Protein AF-D3AAA5-F1 (afdb_monomer_lite)

Sequence (44 aa):
MFNWIRHCLCIHDFEIVKQNEYPDKTVTTYLCKKCGWIRKVTTR

Structure (mmCIF, N/CA/C/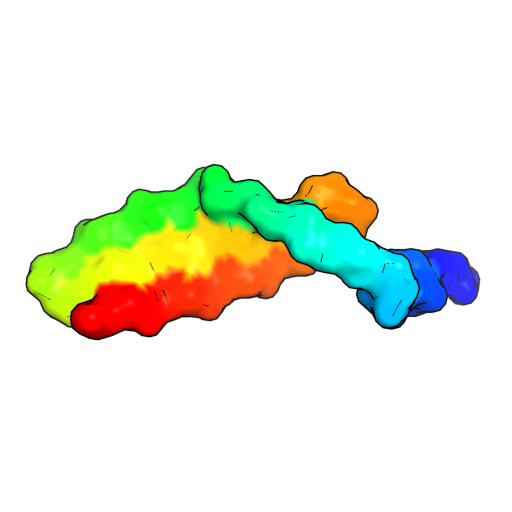O backbone):
data_AF-D3AAA5-F1
#
_entry.id   AF-D3AAA5-F1
#
loop_
_atom_site.group_PDB
_atom_site.id
_atom_site.type_symbol
_atom_site.label_atom_id
_atom_site.label_alt_id
_atom_site.label_comp_id
_atom_site.label_asym_id
_atom_site.label_entity_id
_atom_site.label_seq_id
_atom_site.pdbx_PDB_ins_code
_atom_site.Cartn_x
_atom_site.Cartn_y
_atom_site.Cartn_z
_atom_site.occupancy
_atom_site.B_iso_or_equiv
_atom_site.auth_seq_id
_atom_site.auth_comp_id
_atom_site.auth_asym_id
_atom_site.auth_atom_id
_atom_site.pdbx_PDB_model_num
ATOM 1 N N . MET A 1 1 ? -4.129 -7.163 -25.099 1.00 47.03 1 MET A N 1
ATOM 2 C CA . MET A 1 1 ? -4.396 -8.262 -24.140 1.00 47.03 1 MET A CA 1
ATOM 3 C C . MET A 1 1 ? -3.163 -8.611 -23.277 1.00 47.03 1 MET A C 1
ATOM 5 O O . MET A 1 1 ? -2.998 -9.758 -22.902 1.00 47.03 1 MET A O 1
ATOM 9 N N . PHE A 1 2 ? -2.299 -7.643 -22.919 1.00 51.41 2 PHE A N 1
ATOM 10 C CA . PHE A 1 2 ? -1.042 -7.904 -22.177 1.00 51.41 2 PHE A CA 1
ATOM 11 C C . PHE A 1 2 ? -1.005 -7.327 -20.746 1.00 51.41 2 PHE A C 1
ATOM 13 O O . PHE A 1 2 ? -0.151 -7.712 -19.955 1.00 51.41 2 PHE A O 1
ATOM 20 N N . ASN A 1 3 ? -1.945 -6.449 -20.368 1.00 51.12 3 ASN A N 1
ATOM 21 C CA . ASN A 1 3 ? -1.947 -5.819 -19.037 1.00 51.12 3 ASN A CA 1
ATOM 22 C C . ASN A 1 3 ? -2.464 -6.724 -17.905 1.00 51.12 3 ASN A C 1
ATOM 24 O O . ASN A 1 3 ? -2.121 -6.495 -16.752 1.00 51.12 3 ASN A O 1
ATOM 28 N N . TRP A 1 4 ? -3.252 -7.759 -18.213 1.00 50.66 4 TRP A N 1
ATOM 29 C CA . TRP A 1 4 ? -3.833 -8.643 -17.194 1.00 50.66 4 TRP A CA 1
ATOM 30 C C . TRP A 1 4 ? -2.855 -9.725 -16.713 1.00 50.66 4 TRP A C 1
ATOM 32 O O . TRP A 1 4 ? -2.731 -9.944 -15.512 1.00 50.66 4 TRP A O 1
ATOM 42 N N . ILE A 1 5 ? -2.079 -10.334 -17.620 1.00 57.97 5 ILE A N 1
ATOM 43 C CA . ILE A 1 5 ? -1.069 -11.353 -17.265 1.00 57.97 5 ILE A CA 1
ATOM 44 C C . ILE A 1 5 ? 0.020 -10.753 -16.365 1.00 57.97 5 ILE A C 1
ATOM 46 O O . ILE A 1 5 ? 0.444 -11.379 -15.394 1.00 57.97 5 ILE A O 1
ATOM 50 N N . ARG A 1 6 ? 0.412 -9.497 -16.628 1.00 56.34 6 ARG A N 1
ATOM 51 C CA . ARG A 1 6 ? 1.383 -8.769 -15.798 1.00 56.34 6 ARG A CA 1
ATOM 52 C C . ARG A 1 6 ? 0.883 -8.531 -14.367 1.00 56.34 6 ARG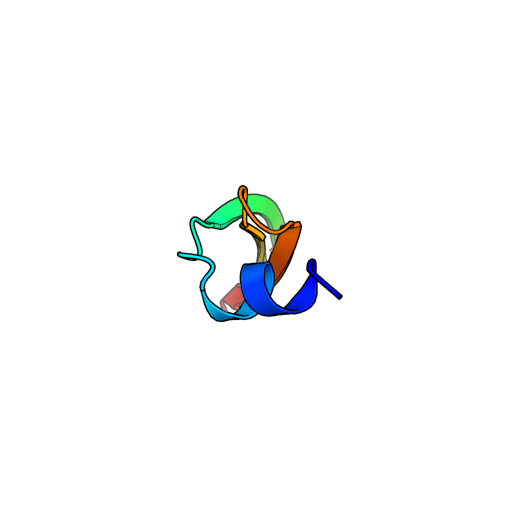 A C 1
ATOM 54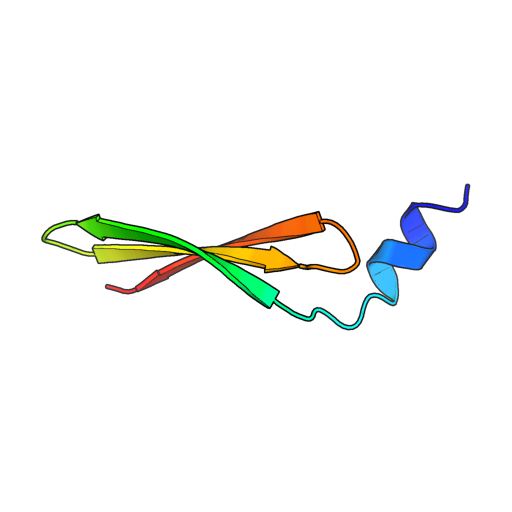 O O . ARG A 1 6 ? 1.703 -8.346 -13.478 1.00 56.34 6 ARG A O 1
ATOM 61 N N . HIS A 1 7 ? -0.432 -8.544 -14.140 1.00 57.94 7 HIS A N 1
ATOM 62 C CA .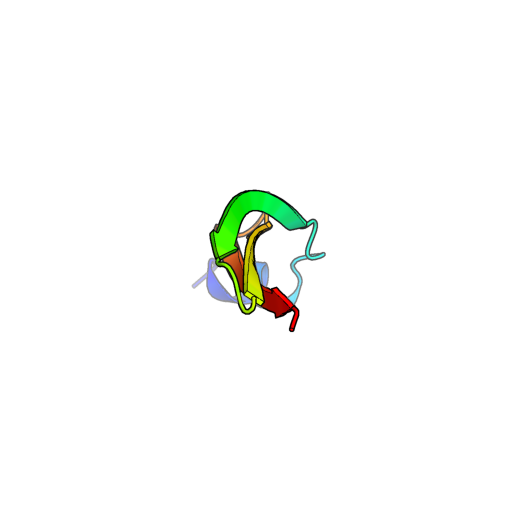 HIS A 1 7 ? -1.042 -8.393 -12.819 1.00 57.94 7 HIS A CA 1
ATOM 63 C C . HIS A 1 7 ? -1.022 -9.702 -12.018 1.00 57.94 7 HIS A C 1
ATOM 65 O O . HIS A 1 7 ? -0.649 -9.683 -10.850 1.00 57.94 7 HIS A O 1
ATOM 71 N N . CYS A 1 8 ? -1.349 -10.837 -12.647 1.00 63.59 8 CYS A N 1
ATOM 72 C CA . CYS A 1 8 ? -1.416 -12.142 -11.973 1.00 63.59 8 CYS A CA 1
ATOM 73 C C . CYS A 1 8 ? -0.044 -12.714 -11.575 1.00 63.59 8 CYS A C 1
ATOM 75 O O . CYS A 1 8 ? 0.037 -13.481 -10.623 1.00 63.59 8 CYS A O 1
ATOM 77 N N . LEU A 1 9 ? 1.026 -12.341 -12.284 1.00 62.78 9 LEU A N 1
ATOM 78 C CA . LEU A 1 9 ? 2.405 -12.773 -12.001 1.00 62.78 9 LEU A CA 1
ATOM 79 C C . LEU A 1 9 ? 3.245 -11.678 -11.325 1.00 62.78 9 LEU A C 1
ATOM 81 O O . LEU A 1 9 ? 4.468 -11.793 -11.230 1.00 62.78 9 LEU A O 1
ATOM 85 N N . CYS A 1 10 ? 2.617 -10.583 -10.887 1.00 70.88 10 CYS A N 1
ATOM 86 C CA . CYS A 1 10 ? 3.348 -9.510 -10.237 1.00 70.88 10 CYS A CA 1
ATOM 87 C C . CYS A 1 10 ? 3.831 -9.975 -8.861 1.00 70.88 10 CYS A C 1
ATOM 89 O O . CYS A 1 10 ? 3.039 -10.139 -7.938 1.00 70.88 10 CYS A O 1
ATOM 91 N N . ILE A 1 11 ? 5.148 -10.120 -8.698 1.00 75.44 11 ILE A N 1
ATOM 92 C CA . ILE A 1 11 ? 5.758 -10.194 -7.368 1.00 75.44 11 ILE A CA 1
ATOM 93 C C . ILE A 1 11 ? 5.487 -8.847 -6.707 1.00 75.44 11 ILE A C 1
ATOM 95 O O . ILE A 1 11 ? 6.055 -7.825 -7.111 1.00 75.44 11 ILE A O 1
ATOM 99 N N . HIS A 1 12 ? 4.542 -8.840 -5.771 1.00 73.00 12 HIS A N 1
ATOM 100 C CA . HIS A 1 12 ? 4.057 -7.620 -5.156 1.00 73.00 12 HIS A CA 1
ATOM 101 C C . HIS A 1 12 ? 5.103 -7.040 -4.203 1.00 73.00 12 HIS A C 1
ATOM 103 O O . HIS A 1 12 ? 5.125 -7.335 -3.012 1.00 73.00 12 HIS A O 1
ATOM 109 N N . ASP A 1 13 ? 5.963 -6.194 -4.757 1.00 81.56 13 ASP A N 1
ATOM 110 C CA . ASP A 1 13 ? 6.861 -5.333 -4.000 1.00 81.56 13 ASP A CA 1
ATOM 111 C C . ASP A 1 13 ? 6.095 -4.064 -3.615 1.00 81.56 13 ASP A C 1
ATOM 113 O O . ASP A 1 13 ? 5.793 -3.229 -4.475 1.00 81.56 13 ASP A O 1
ATOM 117 N N . PHE A 1 14 ? 5.670 -3.995 -2.355 1.00 85.12 14 PHE A N 1
ATOM 118 C CA . PHE A 1 14 ? 4.834 -2.926 -1.818 1.00 85.12 14 PHE A CA 1
ATOM 119 C C . PHE A 1 14 ? 5.684 -1.881 -1.096 1.00 85.12 14 PHE A C 1
ATOM 121 O O . PHE A 1 14 ? 6.427 -2.214 -0.177 1.00 85.12 14 PHE A O 1
ATOM 128 N N . GLU A 1 15 ? 5.500 -0.610 -1.438 1.00 89.81 15 GLU A N 1
ATOM 129 C CA . GLU A 1 15 ? 6.039 0.519 -0.681 1.00 89.81 15 GLU A CA 1
ATOM 130 C C . GLU A 1 15 ? 4.928 1.274 0.042 1.00 89.81 15 GLU A C 1
ATOM 132 O O . GLU A 1 15 ? 3.795 1.339 -0.439 1.00 89.81 15 GLU A O 1
ATOM 137 N N . ILE A 1 16 ? 5.245 1.867 1.192 1.00 89.69 16 ILE A N 1
ATOM 138 C CA . ILE A 1 16 ? 4.310 2.732 1.911 1.00 89.69 16 ILE A CA 1
ATOM 139 C C . ILE A 1 16 ? 4.317 4.097 1.229 1.00 89.69 16 ILE A C 1
ATOM 141 O O . ILE A 1 16 ? 5.310 4.813 1.282 1.00 89.69 16 ILE A O 1
ATOM 145 N N . VAL A 1 17 ? 3.197 4.465 0.612 1.00 91.25 17 VAL A N 1
ATOM 146 C CA . VAL A 1 17 ? 3.045 5.771 -0.052 1.00 91.25 17 VAL A CA 1
ATOM 147 C C . VAL A 1 17 ? 2.351 6.799 0.825 1.00 91.25 17 VAL A C 1
ATOM 149 O O . VAL A 1 17 ? 2.491 7.999 0.608 1.00 91.25 17 VAL A O 1
ATOM 152 N N . LYS A 1 18 ? 1.558 6.346 1.799 1.00 89.06 18 LYS A N 1
ATOM 153 C CA . LYS A 1 18 ? 0.816 7.237 2.687 1.00 89.06 18 LYS A CA 1
ATOM 154 C C . LYS A 1 18 ? 0.481 6.528 3.985 1.00 89.06 18 LYS A C 1
ATOM 156 O O . LYS A 1 18 ? -0.065 5.428 3.952 1.00 89.06 18 LYS A O 1
ATOM 161 N N . GLN A 1 19 ? 0.750 7.175 5.107 1.00 90.62 19 GLN A N 1
ATOM 162 C CA . GLN A 1 19 ? 0.342 6.713 6.423 1.00 90.62 19 GLN A CA 1
ATOM 163 C C . GLN A 1 19 ? -0.454 7.828 7.091 1.00 90.62 19 GLN A C 1
ATOM 165 O O . GLN A 1 19 ? 0.018 8.955 7.207 1.00 90.62 1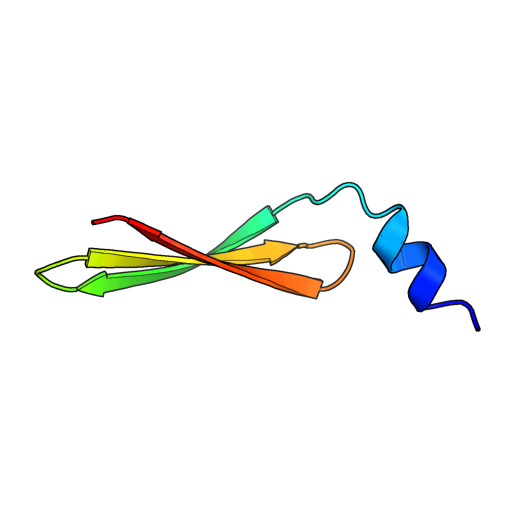9 GLN A O 1
ATOM 170 N N . ASN A 1 20 ? -1.690 7.516 7.463 1.00 90.38 20 ASN A N 1
ATOM 171 C CA . ASN A 1 20 ? -2.573 8.419 8.177 1.00 90.38 20 ASN A CA 1
ATOM 172 C C . ASN A 1 20 ? -2.827 7.837 9.561 1.00 90.38 20 ASN A C 1
ATOM 174 O O . ASN A 1 20 ? -3.525 6.829 9.687 1.00 90.38 20 ASN A O 1
ATOM 178 N N . GLU A 1 21 ? -2.281 8.481 10.580 1.00 89.50 21 GLU A N 1
ATOM 179 C CA . GLU A 1 21 ? -2.609 8.185 11.968 1.00 89.50 21 GLU A CA 1
ATOM 180 C C . GLU A 1 21 ? -3.891 8.923 12.353 1.00 89.50 21 GLU A C 1
ATOM 182 O O . GLU A 1 21 ? -4.005 10.143 12.230 1.00 89.50 21 GLU A O 1
ATOM 187 N N . TYR A 1 22 ? -4.883 8.151 12.777 1.00 88.06 22 TYR A N 1
ATOM 188 C CA . TYR A 1 22 ? -6.090 8.624 13.434 1.00 88.06 22 TYR A CA 1
ATOM 189 C C . TYR A 1 22 ? -6.027 8.180 14.900 1.00 88.06 22 TYR A C 1
ATOM 191 O O . TYR A 1 22 ? -5.411 7.156 15.189 1.00 88.06 22 TYR A O 1
ATOM 199 N N . PRO A 1 23 ? -6.702 8.886 15.822 1.00 85.06 23 PRO A N 1
ATOM 200 C CA . PRO A 1 23 ? -6.659 8.572 17.254 1.00 85.06 23 PRO A CA 1
ATOM 201 C C . PRO A 1 23 ? -7.045 7.121 17.606 1.00 85.06 23 PRO A C 1
ATOM 203 O O . PRO A 1 23 ? -6.545 6.588 18.586 1.00 85.06 23 PRO A O 1
ATOM 206 N N . ASP A 1 24 ? -7.879 6.475 16.786 1.00 88.06 24 ASP A N 1
ATOM 207 C CA . ASP A 1 24 ? -8.368 5.100 16.987 1.00 88.06 24 ASP A CA 1
ATOM 208 C C . ASP A 1 24 ? -7.773 4.067 16.014 1.00 88.06 24 ASP A C 1
ATOM 210 O O . ASP A 1 24 ? -8.114 2.885 16.077 1.00 88.06 24 ASP A O 1
ATOM 214 N N . LYS A 1 25 ? -6.985 4.501 15.021 1.00 87.19 25 LYS A N 1
ATOM 215 C CA . LYS A 1 25 ? -6.478 3.605 13.970 1.00 87.19 25 LYS A CA 1
ATOM 216 C C . LYS A 1 25 ? -5.385 4.237 13.128 1.00 87.19 25 LYS A C 1
ATOM 218 O O . LYS A 1 25 ? -5.456 5.408 12.765 1.00 87.19 25 LYS A O 1
ATOM 223 N N . THR A 1 26 ? -4.490 3.405 12.626 1.00 89.94 26 THR A N 1
ATOM 224 C CA . THR A 1 26 ? -3.508 3.803 11.619 1.00 89.94 26 THR A CA 1
ATOM 225 C C . THR A 1 26 ? -3.905 3.232 10.268 1.00 89.94 26 THR A C 1
ATOM 227 O O . THR A 1 26 ? -4.068 2.023 10.100 1.00 89.94 26 THR A O 1
ATOM 230 N N . VAL A 1 27 ? -4.088 4.104 9.279 1.00 91.19 27 VAL A N 1
ATOM 231 C CA . VAL A 1 27 ? -4.378 3.715 7.897 1.00 91.19 27 VAL A CA 1
ATOM 232 C C . VAL A 1 27 ? -3.102 3.839 7.078 1.00 91.19 27 VAL A C 1
ATOM 234 O O . VAL A 1 27 ? -2.674 4.943 6.742 1.00 91.19 27 VAL A O 1
ATOM 237 N N . THR A 1 28 ? -2.525 2.702 6.704 1.00 91.38 28 THR A N 1
ATOM 238 C CA . THR A 1 28 ? -1.332 2.642 5.857 1.00 91.38 28 THR A CA 1
ATOM 239 C C . THR A 1 28 ? -1.724 2.236 4.441 1.00 91.38 28 THR A C 1
ATOM 241 O O . THR A 1 28 ? -2.329 1.188 4.206 1.00 91.38 28 THR A O 1
ATOM 244 N N . THR A 1 29 ? -1.396 3.082 3.471 1.00 92.56 29 THR A N 1
ATOM 245 C CA . THR A 1 29 ? -1.570 2.822 2.042 1.00 92.56 29 THR A CA 1
ATOM 246 C C . THR A 1 29 ? -0.252 2.342 1.460 1.00 92.56 29 THR A C 1
ATOM 248 O O . THR A 1 29 ? 0.749 3.058 1.477 1.00 92.56 29 THR A O 1
ATOM 251 N N . TYR A 1 30 ? -0.292 1.142 0.904 1.00 89.50 30 TYR A N 1
ATOM 252 C CA . TYR A 1 30 ? 0.791 0.506 0.185 1.00 89.50 30 TYR A CA 1
ATOM 253 C C . TYR A 1 30 ? 0.524 0.580 -1.318 1.00 89.50 30 TYR A C 1
ATOM 255 O O . TYR A 1 30 ? -0.596 0.312 -1.761 1.00 89.50 30 TYR A O 1
ATOM 263 N N . LEU A 1 31 ? 1.540 0.911 -2.105 1.00 89.62 31 LEU A N 1
ATOM 264 C CA . LEU A 1 31 ? 1.505 0.877 -3.564 1.00 89.62 31 LEU A CA 1
ATOM 265 C C . LEU A 1 31 ? 2.519 -0.152 -4.053 1.00 89.62 31 LEU A C 1
ATOM 267 O O . LEU A 1 31 ? 3.652 -0.187 -3.585 1.00 89.62 31 LEU A O 1
ATOM 271 N N . CYS A 1 32 ? 2.128 -0.999 -4.997 1.00 88.31 32 CYS A N 1
ATOM 272 C CA . CYS A 1 32 ? 3.071 -1.887 -5.646 1.00 88.31 32 CYS A CA 1
ATOM 273 C C . CYS A 1 32 ? 3.828 -1.141 -6.745 1.00 88.31 32 CYS A C 1
ATOM 275 O O . CYS A 1 32 ? 3.218 -0.702 -7.722 1.00 88.31 32 CYS A O 1
ATOM 277 N N . LYS A 1 33 ? 5.157 -1.083 -6.638 1.00 83.44 33 LYS A N 1
ATOM 278 C CA . LYS A 1 33 ? 6.036 -0.387 -7.597 1.00 83.44 33 LYS A CA 1
ATOM 279 C C . LYS A 1 33 ? 5.933 -0.899 -9.033 1.00 83.44 33 LYS A C 1
ATOM 281 O O . LYS A 1 33 ? 6.164 -0.159 -9.983 1.00 83.44 33 LYS A O 1
ATOM 286 N N . LYS A 1 34 ? 5.613 -2.184 -9.207 1.00 83.38 34 LYS A N 1
ATOM 287 C CA . LYS A 1 34 ? 5.691 -2.871 -10.509 1.00 83.38 34 LYS A CA 1
ATOM 288 C C . LYS A 1 34 ? 4.380 -2.846 -11.293 1.00 83.38 34 LYS A C 1
ATOM 290 O O . LYS A 1 34 ? 4.381 -2.747 -12.526 1.00 83.38 34 LYS A O 1
ATOM 295 N N . CYS A 1 35 ? 3.258 -2.959 -10.590 1.00 83.62 35 CYS A N 1
ATOM 296 C CA . CYS A 1 35 ? 1.935 -3.023 -11.205 1.00 83.62 35 CYS A CA 1
ATOM 297 C C . CYS A 1 35 ? 1.013 -1.854 -10.854 1.00 83.62 35 CYS A C 1
ATOM 299 O O . CYS A 1 35 ? -0.032 -1.720 -11.480 1.00 83.62 35 CYS A O 1
ATOM 301 N N . GLY A 1 36 ? 1.382 -1.005 -9.892 1.00 81.81 36 GLY A N 1
ATOM 302 C CA . GLY A 1 36 ? 0.525 0.084 -9.427 1.00 81.81 36 GLY A CA 1
ATOM 303 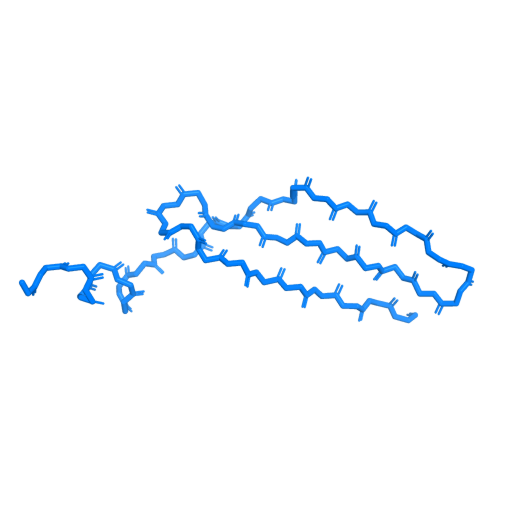C C . GLY A 1 36 ? -0.633 -0.380 -8.539 1.00 81.81 36 GLY A C 1
ATOM 304 O O . GLY A 1 36 ? -1.553 0.390 -8.283 1.00 81.81 36 GLY A O 1
ATOM 305 N N . TRP A 1 37 ? -0.609 -1.629 -8.058 1.00 85.81 37 TRP A N 1
ATOM 306 C CA . TRP A 1 37 ? -1.631 -2.144 -7.147 1.00 85.81 37 TRP A CA 1
ATOM 307 C C . TRP A 1 37 ? -1.633 -1.369 -5.832 1.00 85.81 37 TRP A C 1
ATOM 309 O O . TRP A 1 37 ? -0.607 -1.286 -5.162 1.00 85.81 37 TRP A O 1
ATOM 319 N N . ILE A 1 38 ? -2.795 -0.872 -5.414 1.00 88.75 38 ILE A N 1
ATOM 320 C CA . ILE A 1 38 ? -2.951 -0.154 -4.148 1.00 88.75 38 ILE A CA 1
ATOM 321 C C . ILE A 1 38 ? -3.572 -1.089 -3.112 1.00 88.75 38 ILE A C 1
ATOM 323 O O . ILE A 1 38 ? -4.678 -1.596 -3.297 1.00 88.75 38 ILE A O 1
ATOM 327 N N . ARG A 1 39 ? -2.883 -1.289 -1.988 1.00 86.62 39 ARG A N 1
ATOM 328 C CA . ARG A 1 39 ? -3.386 -2.025 -0.824 1.00 86.62 39 ARG A CA 1
ATOM 329 C C . ARG A 1 39 ? -3.486 -1.075 0.362 1.00 86.62 39 ARG A C 1
ATOM 331 O O . ARG A 1 39 ? -2.496 -0.493 0.776 1.00 86.62 39 ARG A O 1
ATOM 338 N N . LYS A 1 40 ? -4.675 -0.930 0.939 1.00 90.50 40 LYS A N 1
ATOM 339 C CA . LYS A 1 40 ? -4.884 -0.152 2.167 1.00 90.50 40 LYS A CA 1
ATOM 340 C C . LYS A 1 40 ? -5.014 -1.115 3.337 1.00 90.50 40 LYS A C 1
ATOM 342 O O . LYS A 1 40 ? -5.837 -2.025 3.285 1.00 90.50 40 LYS A O 1
ATOM 347 N N . VAL A 1 41 ? -4.195 -0.930 4.361 1.00 89.06 41 VAL A N 1
ATOM 348 C CA . VAL A 1 41 ? -4.248 -1.687 5.613 1.00 89.06 41 VAL A CA 1
ATOM 349 C C . VAL A 1 41 ? -4.666 -0.725 6.710 1.00 89.06 41 VAL A C 1
ATOM 351 O O . VAL A 1 41 ? -4.216 0.417 6.753 1.00 89.06 41 VAL A O 1
ATOM 354 N N . THR A 1 42 ? -5.576 -1.167 7.567 1.00 88.62 42 THR A N 1
ATOM 355 C CA . THR A 1 42 ? -5.987 -0.419 8.751 1.00 88.62 42 THR A CA 1
ATOM 356 C C . THR A 1 42 ? -5.593 -1.233 9.964 1.00 88.62 42 THR A C 1
ATOM 358 O O . THR A 1 42 ? -6.108 -2.333 10.154 1.00 88.62 42 THR A O 1
ATOM 361 N N . THR A 1 43 ? -4.667 -0.702 10.746 1.00 79.88 43 THR A N 1
ATOM 362 C CA . THR A 1 43 ? -4.247 -1.267 12.025 1.00 79.88 43 THR A CA 1
ATOM 363 C C . THR A 1 43 ? -5.034 -0.554 13.120 1.00 79.88 43 THR A C 1
ATOM 365 O O . THR A 1 43 ? -5.108 0.676 13.108 1.00 79.88 43 THR A O 1
ATOM 368 N N . ARG A 1 44 ? -5.698 -1.327 13.983 1.00 67.56 44 ARG A N 1
ATOM 369 C CA . ARG A 1 44 ? -6.362 -0.836 15.198 1.00 67.56 44 ARG A CA 1
ATOM 370 C C . ARG A 1 44 ? -5.389 -0.902 16.361 1.00 67.56 44 ARG A C 1
ATOM 372 O O . ARG A 1 44 ? -4.561 -1.841 16.332 1.00 67.56 44 ARG A O 1
#

Foldseek 3Di:
DPLVVCVVPDPFPWDFPDWDDDPVWIWTWIAGPRNRDIDIDIGD

Secondary structure (DSSP, 8-state):
--TTHHHHT----EEEEEEEEETTEEEEEEEETTT--EEEEEE-

Organism: NCBI:txid566550

Radius of gyration: 13.09 Å; chains: 1; bounding box: 15×21×41 Å

pLDDT: mean 79.66, std 13.63, range [47.03, 92.56]